Protein AF-D8LPD1-F1 (afdb_monomer_lite)

Sequence (133 aa):
MEDLRQQRGARKKNLEQELSNLGLVLRYDSRLCSCYINGITSPEWTASKVAKECALMHWLHNFTDYEKRCAVAATQLSRKMWFHSGQNFADYMKRRVYPAIKEDILKENEGGPEEWPWVKHTAAPDSLTTSST

Secondary structure (DSSP, 8-state):
-HHHHHHHHHHHHHHHHHHHHTT----TT-HHHHHHHTT-S-TT--HHHHHHHHHHHHHHHHHSSHHHHHHHHHHHHHHHSS--SSHHHHHHIIIIIHHHHHHHHHHHTTTS-SS-TT---------------

pLDDT: mean 88.11, std 12.95, range [47.31, 97.38]

Radius of gyration: 20.18 Å; chains: 1; bounding box: 81×22×49 Å

Structure (mmCIF, N/CA/C/O backbone):
data_AF-D8LPD1-F1
#
_entry.id   AF-D8LPD1-F1
#
loop_
_atom_site.group_PDB
_atom_site.id
_atom_site.type_symbol
_atom_site.label_atom_id
_atom_site.label_alt_id
_atom_site.label_comp_id
_atom_site.label_asym_id
_atom_site.label_entity_id
_atom_site.label_seq_id
_atom_site.pdbx_PDB_ins_code
_atom_site.Cartn_x
_atom_site.Cartn_y
_atom_site.Cartn_z
_atom_site.occupancy
_atom_site.B_iso_or_equiv
_atom_site.auth_seq_id
_atom_site.auth_comp_id
_atom_site.auth_asym_id
_atom_site.auth_atom_id
_atom_site.pdbx_PDB_model_num
ATOM 1 N N . MET A 1 1 ? 5.052 5.519 32.154 1.00 56.56 1 MET A N 1
ATOM 2 C CA . MET A 1 1 ? 5.258 4.502 31.093 1.00 56.56 1 MET A CA 1
ATOM 3 C C . MET A 1 1 ? 3.944 3.898 30.576 1.00 56.56 1 MET A C 1
ATOM 5 O O . MET A 1 1 ? 3.945 3.427 29.446 1.00 56.56 1 MET A O 1
ATOM 9 N N . GLU A 1 2 ? 2.833 3.961 31.329 1.00 60.12 2 GLU A N 1
ATOM 10 C CA . GLU A 1 2 ? 1.470 3.576 30.892 1.00 60.12 2 GLU A CA 1
ATOM 11 C C . GLU A 1 2 ? 1.012 4.188 29.552 1.00 60.12 2 GLU A C 1
ATOM 13 O O . GLU A 1 2 ? 0.379 3.516 28.738 1.00 60.12 2 GLU A O 1
ATOM 18 N N . ASP A 1 3 ? 1.375 5.446 29.303 1.00 79.62 3 ASP A N 1
ATOM 19 C CA . ASP A 1 3 ? 0.838 6.271 28.214 1.00 79.62 3 ASP A CA 1
ATOM 20 C C . ASP A 1 3 ? 1.149 5.712 26.808 1.00 79.62 3 ASP A C 1
ATOM 22 O O . ASP A 1 3 ? 0.268 5.566 25.966 1.00 79.62 3 ASP A O 1
ATOM 26 N N . LEU A 1 4 ? 2.378 5.242 26.562 1.00 82.56 4 LEU A N 1
ATOM 27 C CA . LEU A 1 4 ? 2.765 4.717 25.241 1.00 82.56 4 LEU A CA 1
ATOM 28 C C . LEU A 1 4 ? 2.022 3.427 24.868 1.00 82.56 4 LEU A C 1
ATOM 30 O O . LEU A 1 4 ? 1.685 3.212 23.699 1.00 82.56 4 LEU A O 1
ATOM 34 N N . ARG A 1 5 ? 1.752 2.557 25.852 1.00 85.62 5 ARG A N 1
ATOM 35 C CA . ARG A 1 5 ? 0.973 1.329 25.627 1.00 85.62 5 ARG A CA 1
ATOM 36 C C . ARG A 1 5 ? -0.486 1.662 25.332 1.00 85.62 5 ARG A C 1
ATOM 38 O O . ARG A 1 5 ? -1.053 1.073 24.411 1.00 85.62 5 ARG A O 1
ATOM 45 N N . GLN A 1 6 ? -1.060 2.623 26.056 1.00 88.56 6 GLN A N 1
ATOM 46 C CA . GLN A 1 6 ? -2.426 3.098 25.833 1.00 88.56 6 GLN A CA 1
ATOM 47 C C . GLN A 1 6 ? -2.572 3.761 24.457 1.00 88.56 6 GLN A C 1
ATOM 49 O O . GLN A 1 6 ? -3.459 3.384 23.692 1.00 88.56 6 GLN A O 1
ATOM 54 N N . GLN A 1 7 ? -1.647 4.646 24.075 1.00 90.44 7 GLN A N 1
ATOM 55 C CA . GLN A 1 7 ? -1.627 5.283 22.753 1.00 90.44 7 GLN A CA 1
ATOM 56 C C . GLN A 1 7 ? -1.492 4.266 21.614 1.00 90.44 7 GLN A C 1
ATOM 58 O O . GLN A 1 7 ? -2.190 4.360 20.603 1.00 90.44 7 GLN A O 1
ATOM 63 N N . ARG A 1 8 ? -0.623 3.259 21.771 1.00 93.12 8 ARG A N 1
ATOM 64 C CA . ARG A 1 8 ? -0.481 2.164 20.799 1.00 93.12 8 ARG A CA 1
ATOM 65 C C . ARG A 1 8 ? -1.774 1.357 20.665 1.00 93.12 8 ARG A C 1
ATOM 67 O O . ARG A 1 8 ? -2.174 1.036 19.547 1.00 93.12 8 ARG A O 1
ATOM 74 N N . GLY A 1 9 ? -2.426 1.047 21.787 1.00 93.44 9 GLY A N 1
ATOM 75 C CA . GLY A 1 9 ? -3.723 0.370 21.811 1.00 93.44 9 GLY A CA 1
ATOM 76 C C . GLY A 1 9 ? -4.814 1.173 21.100 1.00 93.44 9 GLY A C 1
ATOM 77 O O . GLY A 1 9 ? -5.528 0.622 20.264 1.00 93.44 9 GLY A O 1
ATOM 78 N N . ALA A 1 10 ? -4.884 2.481 21.357 1.00 94.00 10 ALA A N 1
ATOM 79 C CA . ALA A 1 10 ? -5.830 3.384 20.707 1.00 94.00 10 ALA A CA 1
ATOM 80 C C . ALA A 1 10 ? -5.607 3.460 19.188 1.00 94.00 10 ALA A C 1
ATOM 82 O O . ALA A 1 10 ? -6.551 3.278 18.421 1.00 94.00 10 ALA A O 1
ATOM 83 N N . ARG A 1 11 ? -4.356 3.636 18.733 1.00 94.44 11 ARG A N 1
ATOM 84 C CA . ARG A 1 11 ? -4.020 3.634 17.296 1.00 94.44 11 ARG A CA 1
ATOM 85 C C . ARG A 1 11 ? -4.409 2.323 16.620 1.00 94.44 11 ARG A C 1
ATOM 87 O O . ARG A 1 11 ? -5.005 2.351 15.548 1.00 94.44 11 ARG A O 1
ATOM 94 N N . LYS A 1 12 ? -4.108 1.185 17.253 1.00 95.69 12 LYS A N 1
ATOM 95 C CA . LYS A 1 12 ? -4.492 -0.133 16.736 1.00 95.69 12 LYS A CA 1
ATOM 96 C C . LYS A 1 12 ? -6.011 -0.247 16.577 1.00 95.69 12 LYS A C 1
ATOM 98 O O . LYS A 1 12 ? -6.462 -0.557 15.482 1.00 95.69 12 LYS A O 1
ATOM 103 N N . LYS A 1 13 ? -6.777 0.050 17.631 1.00 96.38 13 LYS A N 1
ATOM 104 C CA . LYS A 1 13 ? -8.244 -0.049 17.612 1.00 96.38 13 LYS A CA 1
ATOM 105 C C . LYS A 1 13 ? -8.867 0.865 16.553 1.00 96.38 13 LYS A C 1
ATOM 107 O O . LYS A 1 13 ? -9.757 0.439 15.826 1.00 96.38 13 LYS A O 1
ATOM 112 N N . ASN A 1 14 ? -8.368 2.095 16.430 1.00 96.19 14 ASN A N 1
ATOM 113 C CA . ASN A 1 14 ? -8.844 3.042 15.421 1.00 96.19 14 ASN A CA 1
ATOM 114 C C . ASN A 1 14 ? -8.560 2.541 13.999 1.00 96.19 14 ASN A C 1
ATOM 116 O O . ASN A 1 14 ? -9.425 2.633 13.135 1.00 96.19 14 ASN A O 1
ATOM 120 N N . LEU A 1 15 ? -7.372 1.979 13.754 1.00 96.31 15 LEU A N 1
ATOM 121 C CA . LEU A 1 15 ? -7.043 1.401 12.452 1.00 96.31 15 LEU A CA 1
ATOM 122 C C . LEU A 1 15 ? -7.895 0.163 12.138 1.00 96.31 15 LEU A C 1
ATOM 124 O O . LEU A 1 15 ? -8.360 0.024 11.013 1.00 96.31 15 LEU A O 1
ATOM 128 N N . GLU A 1 16 ? -8.118 -0.719 13.114 1.00 96.88 16 GLU A N 1
ATOM 129 C CA . GLU A 1 16 ? -8.992 -1.889 12.950 1.00 96.88 16 GLU A CA 1
ATOM 130 C C . GLU A 1 16 ? -10.427 -1.479 12.600 1.00 96.88 16 GLU A C 1
ATOM 132 O O . GLU A 1 16 ? -11.027 -2.084 11.715 1.00 96.88 16 GLU A O 1
ATOM 137 N N . GLN A 1 17 ? -10.950 -0.420 13.224 1.00 96.38 17 GLN A N 1
ATOM 138 C CA . GLN A 1 17 ? -12.274 0.109 12.903 1.00 96.38 17 GLN A CA 1
ATOM 139 C C . GLN A 1 17 ? -12.353 0.641 11.465 1.00 96.38 17 GLN A C 1
ATOM 141 O O . GLN A 1 17 ? -13.271 0.284 10.732 1.00 96.38 17 GLN A O 1
ATOM 146 N N . GLU A 1 18 ? -11.391 1.466 11.042 1.00 96.50 18 GLU A N 1
ATOM 147 C CA . GLU A 1 18 ? -11.362 2.025 9.682 1.00 96.50 18 GLU A CA 1
ATOM 148 C C . GLU A 1 18 ? -11.195 0.935 8.612 1.00 96.50 18 GLU A C 1
ATOM 150 O O . GLU A 1 18 ? -11.837 0.990 7.567 1.00 96.50 18 GLU A O 1
ATOM 155 N N . LEU A 1 19 ? -10.369 -0.084 8.875 1.00 95.75 19 LEU A N 1
ATOM 156 C CA . LEU A 1 19 ? -10.224 -1.234 7.979 1.00 95.75 19 LEU A CA 1
ATOM 157 C C . LEU A 1 19 ? -11.514 -2.055 7.903 1.00 95.75 19 LEU A C 1
ATOM 159 O O . LEU A 1 19 ? -11.922 -2.428 6.805 1.00 95.75 19 LEU A O 1
ATOM 163 N N . SER A 1 20 ? -12.180 -2.281 9.038 1.00 94.69 20 SER A N 1
ATOM 164 C CA . SER A 1 20 ? -13.458 -2.999 9.099 1.00 94.69 20 SER A CA 1
ATOM 165 C C . SER A 1 20 ? -14.541 -2.303 8.270 1.00 94.69 20 SER A C 1
ATOM 167 O O . SER A 1 20 ? -15.248 -2.959 7.507 1.00 94.69 20 SER A O 1
ATOM 169 N N . ASN A 1 21 ? -14.606 -0.967 8.324 1.00 92.75 21 ASN A N 1
ATOM 170 C CA . ASN A 1 21 ? -15.520 -0.171 7.495 1.00 92.75 21 ASN A CA 1
ATOM 171 C C . ASN A 1 21 ? -15.274 -0.367 5.984 1.00 92.75 21 ASN A C 1
ATOM 173 O O . ASN A 1 21 ? -16.185 -0.185 5.184 1.00 92.75 21 ASN A O 1
ATOM 177 N N . LEU A 1 22 ? -14.053 -0.746 5.595 1.00 93.81 22 LEU A N 1
ATOM 178 C CA . LEU A 1 22 ? -13.656 -1.051 4.218 1.00 93.81 22 LEU A CA 1
ATOM 179 C C . LEU A 1 22 ? -13.660 -2.558 3.916 1.00 93.81 22 LEU A C 1
ATOM 181 O O . LEU A 1 22 ? -13.123 -2.973 2.891 1.00 93.81 22 LEU A O 1
ATOM 185 N N . GLY A 1 23 ? -14.216 -3.398 4.796 1.00 93.19 23 GLY A N 1
ATOM 186 C CA . GLY A 1 23 ? -14.241 -4.853 4.621 1.00 93.19 23 GLY A CA 1
ATOM 187 C C . GLY A 1 23 ? -12.858 -5.514 4.666 1.00 93.19 23 GLY A C 1
ATOM 188 O O . GLY A 1 23 ? -12.676 -6.597 4.113 1.00 93.19 23 GLY A O 1
ATOM 189 N N . LEU A 1 24 ? -11.871 -4.868 5.293 1.00 94.06 24 LEU A N 1
ATOM 190 C CA . LEU A 1 24 ? -10.493 -5.344 5.402 1.00 94.06 24 LEU A CA 1
ATOM 191 C C . LEU A 1 24 ? -10.123 -5.676 6.846 1.00 94.06 24 LEU A C 1
ATOM 193 O O . LEU A 1 24 ? -10.696 -5.170 7.808 1.00 94.06 24 LEU A O 1
ATOM 197 N N . VAL A 1 25 ? -9.098 -6.513 6.993 1.00 94.25 25 VAL A N 1
ATOM 198 C CA . VAL A 1 25 ? -8.545 -6.911 8.292 1.00 94.25 25 VAL A CA 1
ATOM 199 C C . VAL A 1 25 ? -7.131 -6.362 8.443 1.00 94.25 25 VAL A C 1
ATOM 201 O O . VAL A 1 25 ? -6.385 -6.219 7.470 1.00 94.25 25 VAL A O 1
ATOM 204 N N . LEU A 1 26 ? -6.744 -6.064 9.684 1.00 92.81 26 LEU A N 1
ATOM 205 C CA . LEU A 1 26 ? -5.395 -5.627 10.010 1.00 92.81 26 LEU A CA 1
ATOM 206 C C . LEU A 1 26 ? -4.352 -6.682 9.614 1.00 92.81 26 LEU A C 1
ATOM 208 O O . LEU A 1 26 ? -4.313 -7.791 10.144 1.00 92.81 26 LEU A O 1
ATOM 212 N N . ARG A 1 27 ? -3.450 -6.279 8.720 1.00 87.75 27 ARG A N 1
ATOM 213 C CA . ARG A 1 27 ? -2.299 -7.060 8.270 1.00 87.75 27 ARG A CA 1
ATOM 214 C C . ARG A 1 27 ? -1.042 -6.680 9.045 1.00 87.75 27 ARG A C 1
ATOM 216 O O . ARG A 1 27 ? -0.537 -5.567 8.902 1.00 87.75 27 ARG A O 1
ATOM 223 N N . TYR A 1 28 ? -0.523 -7.600 9.856 1.00 81.12 28 TYR A N 1
ATOM 224 C CA . TYR A 1 28 ? 0.688 -7.370 10.659 1.00 81.12 28 TYR A CA 1
ATOM 225 C C . TYR A 1 28 ? 1.982 -7.393 9.834 1.00 81.12 28 TYR A C 1
ATOM 227 O O . TYR A 1 28 ? 2.991 -6.837 10.261 1.00 81.12 28 TYR A O 1
ATOM 235 N N . ASP A 1 29 ? 1.942 -7.991 8.645 1.00 86.62 29 ASP A N 1
ATOM 236 C CA . ASP A 1 29 ? 3.024 -7.979 7.661 1.00 86.62 29 ASP A CA 1
ATOM 237 C C . ASP A 1 29 ? 3.101 -6.656 6.875 1.00 86.62 29 ASP A C 1
ATOM 239 O O . ASP A 1 29 ? 4.113 -6.363 6.235 1.00 86.62 29 ASP A O 1
ATOM 243 N N . SER A 1 30 ? 2.072 -5.804 6.965 1.00 90.38 30 SER A N 1
ATOM 244 C CA . SER A 1 30 ? 2.107 -4.454 6.403 1.00 90.38 30 SER A CA 1
ATOM 245 C C . SER A 1 30 ? 2.993 -3.537 7.246 1.00 90.38 30 SER A C 1
ATOM 247 O O . SER A 1 30 ? 2.663 -3.162 8.378 1.00 90.38 30 SER A O 1
ATOM 249 N N . ARG A 1 31 ? 4.111 -3.097 6.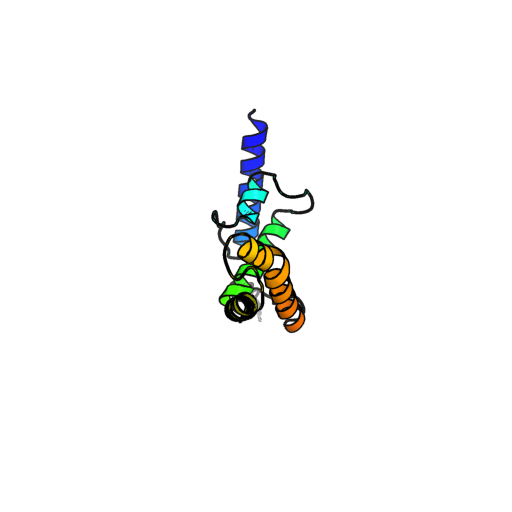654 1.00 91.44 31 ARG A N 1
ATOM 250 C CA . ARG A 1 31 ? 5.005 -2.102 7.266 1.00 91.44 31 ARG A CA 1
ATOM 251 C C . ARG A 1 31 ? 4.265 -0.809 7.607 1.00 91.44 31 ARG A C 1
ATOM 253 O O . ARG A 1 31 ? 4.537 -0.238 8.657 1.00 91.44 31 ARG A O 1
ATOM 260 N N . LEU A 1 32 ? 3.328 -0.365 6.765 1.00 92.56 32 LEU A N 1
ATOM 261 C CA . LEU A 1 32 ? 2.559 0.858 7.007 1.00 92.56 32 LEU A CA 1
ATOM 262 C C . LEU A 1 32 ? 1.695 0.728 8.269 1.00 92.56 32 LEU A C 1
ATOM 264 O O . LEU A 1 32 ? 1.765 1.589 9.144 1.00 92.56 32 LEU A O 1
ATOM 268 N N . CYS A 1 33 ? 0.962 -0.380 8.408 1.00 93.69 33 CYS A N 1
ATOM 269 C CA . CYS A 1 33 ? 0.152 -0.656 9.596 1.00 93.69 33 CYS A CA 1
ATOM 270 C C . CYS A 1 33 ? 1.016 -0.727 10.862 1.00 93.69 33 CYS A C 1
ATOM 272 O O . CYS A 1 33 ? 0.693 -0.109 11.876 1.00 93.69 33 CYS A O 1
ATOM 274 N N . SER A 1 34 ? 2.145 -1.440 10.794 1.00 93.88 34 SER A N 1
ATOM 275 C CA . SER A 1 34 ? 3.076 -1.565 11.920 1.00 93.88 34 SER A CA 1
ATOM 276 C C . SER A 1 34 ? 3.677 -0.213 12.327 1.00 93.88 34 SER A C 1
ATOM 278 O O . SER A 1 34 ? 3.656 0.146 13.507 1.00 93.88 34 SER A O 1
ATOM 280 N N . CYS A 1 35 ? 4.159 0.582 11.367 1.00 93.56 35 CYS A N 1
ATOM 281 C CA . CYS A 1 35 ? 4.700 1.915 11.634 1.00 93.56 35 CYS A CA 1
ATOM 282 C C . CYS A 1 35 ? 3.639 2.854 12.223 1.00 93.56 35 CYS A C 1
ATOM 284 O O . CYS A 1 35 ? 3.948 3.574 13.171 1.00 93.56 35 CYS A O 1
ATOM 286 N N . TYR A 1 36 ? 2.400 2.815 11.721 1.00 94.88 36 TYR A N 1
ATOM 287 C CA . TYR A 1 36 ? 1.306 3.627 12.253 1.00 94.88 36 TYR A CA 1
ATOM 288 C C . TYR A 1 36 ? 0.992 3.268 13.709 1.00 94.88 36 TYR A C 1
ATOM 290 O O . TYR A 1 36 ? 1.013 4.132 14.584 1.00 94.88 36 TYR A O 1
ATOM 298 N N . ILE A 1 37 ? 0.787 1.981 14.009 1.00 94.44 37 ILE A N 1
ATOM 299 C CA . ILE A 1 37 ? 0.470 1.506 15.367 1.00 94.44 37 ILE A CA 1
ATOM 300 C C . ILE A 1 37 ? 1.560 1.924 16.362 1.00 94.44 37 ILE A C 1
ATOM 302 O O . ILE A 1 37 ? 1.266 2.407 17.462 1.00 94.44 37 ILE A O 1
ATOM 306 N N . ASN A 1 38 ? 2.823 1.801 15.958 1.00 92.62 38 ASN A N 1
ATOM 307 C CA . ASN A 1 38 ? 3.965 2.156 16.794 1.00 92.62 38 ASN A CA 1
ATOM 308 C C . ASN A 1 38 ? 4.242 3.671 16.856 1.00 92.62 38 ASN A C 1
ATOM 310 O O . ASN A 1 38 ? 5.116 4.077 17.613 1.00 92.62 38 ASN A O 1
ATOM 314 N N . GLY A 1 39 ? 3.491 4.508 16.129 1.00 90.75 39 GLY A N 1
ATOM 315 C CA . GLY A 1 39 ? 3.659 5.966 16.139 1.00 90.75 39 GLY A CA 1
ATOM 316 C C . GLY A 1 39 ? 4.922 6.451 15.420 1.00 90.75 39 GLY A C 1
ATOM 317 O O . GLY A 1 39 ? 5.467 7.485 15.780 1.00 90.75 39 GLY A O 1
ATOM 318 N N . ILE A 1 40 ? 5.408 5.684 14.439 1.00 93.19 40 ILE A N 1
ATOM 319 C CA . ILE A 1 40 ? 6.629 5.968 13.662 1.00 93.19 40 ILE A CA 1
ATOM 320 C C . ILE A 1 40 ? 6.300 6.743 12.369 1.00 93.19 40 ILE A C 1
ATOM 322 O O . ILE A 1 40 ? 7.184 7.286 11.713 1.00 93.19 40 ILE A O 1
ATOM 326 N N . THR A 1 41 ? 5.028 6.788 11.970 1.00 91.88 41 THR A N 1
ATOM 327 C CA . THR A 1 41 ? 4.567 7.553 10.803 1.00 91.88 41 THR A CA 1
ATOM 328 C C . THR A 1 41 ? 4.498 9.053 11.090 1.00 91.88 41 THR A C 1
ATOM 330 O O . THR A 1 41 ? 4.301 9.458 12.234 1.00 91.88 41 THR A O 1
ATOM 333 N N . SER A 1 42 ? 4.582 9.874 10.038 1.00 91.25 42 SER A N 1
ATOM 334 C CA . SER A 1 42 ? 4.320 11.318 10.131 1.00 91.25 42 SER A CA 1
ATOM 335 C C . SER A 1 42 ? 2.906 11.597 10.683 1.00 91.25 42 SER A C 1
ATOM 337 O O . SER A 1 42 ? 1.997 10.802 10.409 1.00 91.25 42 SER A O 1
ATOM 339 N N . PRO A 1 43 ? 2.673 12.714 11.405 1.00 87.81 43 PRO A N 1
ATOM 340 C CA . PRO A 1 43 ? 1.356 13.081 11.931 1.00 87.81 43 PRO A CA 1
ATOM 341 C C . PRO A 1 43 ? 0.246 13.176 10.878 1.00 87.81 43 PRO A C 1
ATOM 343 O O . PRO A 1 43 ? -0.926 13.020 11.211 1.00 87.81 43 PRO A O 1
ATOM 346 N N . GLU A 1 44 ? 0.584 13.402 9.603 1.00 92.19 44 GLU A N 1
ATOM 347 C CA . GLU A 1 44 ? -0.416 13.450 8.533 1.00 92.19 44 GLU A CA 1
ATOM 348 C C . GLU A 1 44 ? -1.087 12.098 8.247 1.00 92.19 44 GLU A C 1
ATOM 350 O O . GLU A 1 44 ? -2.148 12.086 7.615 1.00 92.19 44 GLU A O 1
ATOM 355 N N . TRP A 1 45 ? -0.484 10.982 8.677 1.00 93.38 45 TRP A N 1
ATOM 356 C CA . TRP A 1 45 ? -0.998 9.627 8.493 1.00 93.38 45 TRP A CA 1
ATOM 357 C C . TRP A 1 45 ? -2.002 9.294 9.588 1.00 93.38 45 TRP A C 1
ATOM 359 O O . TRP A 1 45 ? -1.656 8.789 10.652 1.00 93.38 45 TRP A O 1
ATOM 369 N N . THR A 1 46 ? -3.272 9.568 9.309 1.00 95.44 46 THR A N 1
ATOM 370 C CA . THR A 1 46 ? -4.394 9.163 10.161 1.00 95.44 46 THR A CA 1
ATOM 371 C C . THR A 1 46 ? -4.778 7.702 9.912 1.00 95.44 46 THR A C 1
ATOM 373 O O . THR A 1 46 ? -4.459 7.145 8.860 1.00 95.44 46 THR A O 1
ATOM 376 N N . ALA A 1 47 ? -5.518 7.089 10.845 1.00 95.50 47 ALA A N 1
ATOM 377 C CA . ALA A 1 47 ? -6.049 5.731 10.679 1.00 95.50 47 ALA A CA 1
ATOM 378 C C . ALA A 1 47 ? -6.813 5.578 9.352 1.00 95.50 47 ALA A C 1
ATOM 380 O O . ALA A 1 47 ? -6.572 4.630 8.612 1.00 95.50 47 ALA A O 1
ATOM 381 N N . SER A 1 48 ? -7.648 6.567 9.010 1.00 96.00 48 SER A N 1
ATOM 382 C CA . SER A 1 48 ? -8.424 6.572 7.768 1.00 96.00 48 SER A CA 1
ATOM 383 C C . SER A 1 48 ? -7.539 6.605 6.518 1.00 96.00 48 SER A C 1
ATOM 385 O O . SER A 1 48 ? -7.760 5.842 5.581 1.00 96.00 48 SER A O 1
ATOM 387 N N . LYS A 1 49 ? -6.471 7.420 6.497 1.00 95.75 49 LYS A N 1
ATOM 388 C CA . LYS A 1 49 ? -5.524 7.432 5.365 1.00 95.75 49 LYS A CA 1
ATOM 389 C C . LYS A 1 49 ? -4.763 6.116 5.233 1.00 95.75 49 LYS A C 1
ATOM 391 O O . LYS A 1 49 ? -4.585 5.633 4.121 1.00 95.75 49 LYS A O 1
ATOM 396 N N . VAL A 1 50 ? -4.343 5.523 6.353 1.00 96.00 50 VAL A N 1
ATOM 397 C CA . VAL A 1 50 ? -3.684 4.208 6.351 1.00 96.00 50 VAL A CA 1
ATOM 398 C C . VAL A 1 50 ? -4.632 3.129 5.828 1.00 96.00 50 VAL A C 1
ATOM 400 O O . VAL A 1 50 ? -4.224 2.315 5.002 1.00 96.00 50 VAL A O 1
ATOM 403 N N . ALA A 1 51 ? -5.894 3.139 6.259 1.00 96.31 51 ALA A N 1
ATOM 404 C CA . ALA A 1 51 ? -6.904 2.192 5.805 1.00 96.31 51 ALA A CA 1
ATOM 405 C C . ALA A 1 51 ? -7.212 2.352 4.307 1.00 96.31 51 ALA A C 1
ATOM 407 O O . ALA A 1 51 ? -7.227 1.356 3.587 1.00 96.31 51 ALA A O 1
ATOM 408 N N . LYS A 1 52 ? -7.353 3.591 3.813 1.00 95.19 52 LYS A N 1
ATOM 409 C CA . LYS A 1 52 ? -7.522 3.885 2.379 1.00 95.19 52 LYS A CA 1
ATOM 410 C C . LYS A 1 52 ? -6.338 3.412 1.541 1.00 95.19 52 LYS A C 1
ATOM 412 O O . LYS A 1 52 ? -6.542 2.803 0.501 1.00 95.19 52 LYS A O 1
ATOM 417 N N . GLU A 1 53 ? -5.109 3.634 2.003 1.00 95.31 53 GLU A N 1
ATOM 418 C CA . GLU A 1 53 ? -3.911 3.132 1.320 1.00 95.31 53 GLU A CA 1
ATOM 419 C C . GLU A 1 53 ? -3.879 1.593 1.305 1.00 95.31 53 GLU A C 1
ATOM 421 O O . GLU A 1 53 ? -3.524 0.987 0.297 1.00 95.31 53 GLU A O 1
ATOM 426 N N . CYS A 1 54 ? -4.315 0.938 2.387 1.00 95.25 54 CYS A N 1
ATOM 427 C CA . CYS A 1 54 ? -4.443 -0.521 2.433 1.00 95.25 54 CYS A CA 1
ATOM 428 C C . CYS A 1 54 ? -5.517 -1.045 1.468 1.00 95.25 54 CYS A C 1
ATOM 430 O O . CYS A 1 54 ? -5.278 -2.048 0.796 1.00 95.25 54 CYS A O 1
ATOM 432 N N . ALA A 1 55 ? -6.665 -0.370 1.373 1.00 95.25 55 ALA A N 1
ATOM 433 C CA . ALA A 1 55 ? -7.714 -0.694 0.409 1.00 95.25 55 ALA A CA 1
ATOM 434 C C . ALA A 1 55 ? -7.243 -0.503 -1.026 1.00 95.25 55 ALA A C 1
ATOM 436 O O . ALA A 1 55 ? -7.401 -1.400 -1.849 1.00 95.25 55 ALA A O 1
ATOM 437 N N . LEU A 1 56 ? -6.554 0.599 -1.301 1.00 95.69 56 LEU A N 1
ATOM 438 C CA . LEU A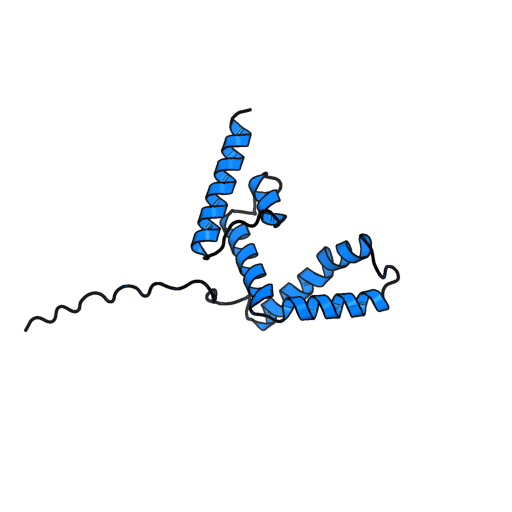 1 56 ? -5.983 0.849 -2.610 1.00 95.69 56 LEU A CA 1
ATOM 439 C C . LEU A 1 56 ? -4.978 -0.237 -3.010 1.00 95.69 56 LEU A C 1
ATOM 441 O O . LEU A 1 56 ? -5.054 -0.768 -4.114 1.00 95.69 56 LEU A O 1
ATOM 445 N N . MET A 1 57 ? -4.070 -0.623 -2.110 1.00 95.00 57 MET A N 1
ATOM 446 C CA . MET A 1 57 ? -3.139 -1.720 -2.384 1.00 95.00 57 MET A CA 1
ATOM 447 C C . MET A 1 57 ? -3.863 -3.060 -2.561 1.00 95.00 57 MET A C 1
ATOM 449 O O . MET A 1 57 ? -3.491 -3.837 -3.435 1.00 95.00 57 MET A O 1
ATOM 453 N N . HIS A 1 58 ? -4.911 -3.340 -1.783 1.00 95.38 58 HIS A N 1
ATOM 454 C CA . HIS A 1 58 ? -5.729 -4.536 -1.986 1.00 95.38 58 HIS A CA 1
ATOM 455 C C . HIS A 1 58 ? -6.385 -4.542 -3.373 1.00 95.38 58 HIS A C 1
ATOM 457 O O . HIS A 1 58 ? -6.342 -5.564 -4.059 1.00 95.38 58 HIS A O 1
ATOM 463 N N . TRP A 1 59 ? -6.930 -3.406 -3.809 1.00 96.44 59 TRP A N 1
ATOM 464 C CA . TRP A 1 59 ? -7.502 -3.256 -5.142 1.00 96.44 59 TRP A CA 1
ATOM 465 C C . TRP A 1 59 ? -6.455 -3.477 -6.237 1.00 96.44 59 TRP A C 1
ATOM 467 O O . TRP A 1 59 ? -6.653 -4.327 -7.100 1.00 96.44 59 TRP A O 1
ATOM 477 N N . LEU A 1 60 ? -5.305 -2.802 -6.149 1.00 96.44 60 LEU A N 1
ATOM 478 C CA . LEU A 1 60 ? -4.213 -2.946 -7.115 1.00 96.44 60 LEU A CA 1
ATOM 479 C C . LEU A 1 60 ? -3.796 -4.412 -7.279 1.00 96.44 60 LEU A C 1
ATOM 481 O O . LEU A 1 60 ? -3.690 -4.899 -8.399 1.00 96.44 60 LEU A O 1
ATOM 485 N N . HIS A 1 61 ? -3.601 -5.134 -6.177 1.00 94.75 61 HIS A N 1
ATOM 486 C CA . HIS A 1 61 ? -3.140 -6.521 -6.231 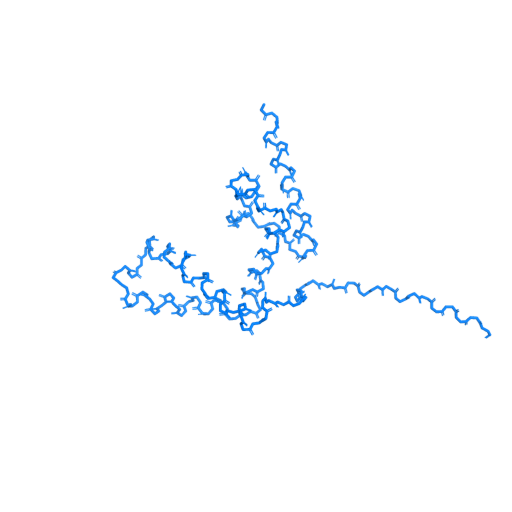1.00 94.75 61 HIS A CA 1
ATOM 487 C C . HIS A 1 61 ? -4.191 -7.515 -6.745 1.00 94.75 61 HIS A C 1
ATOM 489 O O . HIS A 1 61 ? -3.815 -8.483 -7.397 1.00 94.75 61 HIS A O 1
ATOM 495 N N . ASN A 1 62 ? -5.480 -7.309 -6.454 1.00 95.31 62 ASN A N 1
ATOM 496 C CA . ASN A 1 62 ? -6.513 -8.319 -6.735 1.00 95.31 62 ASN A CA 1
ATOM 497 C C . ASN A 1 62 ? -7.390 -7.999 -7.954 1.00 95.31 62 ASN A C 1
ATOM 499 O O . ASN A 1 62 ? -7.995 -8.906 -8.516 1.00 95.31 62 ASN A O 1
ATOM 503 N N . PHE A 1 63 ? -7.477 -6.730 -8.356 1.00 95.19 63 PHE A N 1
ATOM 504 C CA . PHE A 1 63 ? -8.428 -6.257 -9.369 1.00 95.19 63 PHE A CA 1
ATOM 505 C C . PHE A 1 63 ? -7.754 -5.527 -10.536 1.00 95.19 63 PHE A C 1
ATOM 507 O O . PHE A 1 63 ? -8.439 -5.071 -11.447 1.00 95.19 63 PHE A O 1
ATOM 514 N N . THR A 1 64 ? -6.422 -5.425 -10.538 1.00 95.88 64 THR A N 1
ATOM 515 C CA . THR A 1 64 ? -5.650 -4.824 -11.638 1.00 95.88 64 THR A CA 1
ATOM 516 C C . THR A 1 64 ? -4.477 -5.719 -12.033 1.00 95.88 64 THR A C 1
ATOM 518 O O . THR A 1 64 ? -4.196 -6.729 -11.389 1.00 95.88 64 THR A O 1
ATOM 521 N N . ASP A 1 65 ? -3.745 -5.343 -13.079 1.00 96.12 65 ASP A N 1
ATOM 522 C CA . ASP A 1 65 ? -2.535 -6.038 -13.517 1.00 96.12 65 ASP A CA 1
ATOM 523 C C . ASP A 1 65 ? -1.251 -5.552 -12.809 1.00 96.12 65 ASP A C 1
ATOM 525 O O . ASP A 1 65 ? -0.142 -5.841 -13.270 1.00 96.12 65 ASP A O 1
ATOM 529 N N . TYR A 1 66 ? -1.372 -4.854 -11.672 1.00 97.06 66 TYR A N 1
ATOM 530 C CA . TYR A 1 66 ? -0.257 -4.281 -10.906 1.00 97.06 66 TYR A CA 1
ATOM 531 C C . TYR A 1 66 ? 0.898 -5.260 -10.655 1.00 97.06 66 TYR A C 1
ATOM 533 O O . TYR A 1 66 ? 2.053 -4.935 -10.948 1.00 97.06 66 TYR A O 1
ATOM 541 N N . GLU A 1 67 ? 0.618 -6.476 -10.166 1.00 95.81 67 GLU A N 1
ATOM 542 C CA . GLU A 1 67 ? 1.668 -7.475 -9.911 1.00 95.81 67 GLU A CA 1
ATOM 543 C C . GLU A 1 67 ? 2.408 -7.875 -11.188 1.00 95.81 67 GLU A C 1
ATOM 545 O O . GLU A 1 67 ? 3.639 -7.980 -11.199 1.00 95.81 67 GLU A O 1
ATOM 550 N N . LYS A 1 68 ? 1.670 -8.033 -12.291 1.00 96.69 68 LYS A N 1
ATOM 551 C CA . LYS A 1 68 ? 2.240 -8.369 -13.595 1.00 96.69 68 LYS A CA 1
ATOM 552 C C . LYS A 1 68 ? 3.145 -7.244 -14.092 1.00 96.69 68 LYS A C 1
ATOM 554 O O . LYS A 1 68 ? 4.268 -7.522 -14.516 1.00 96.69 68 LYS A O 1
ATOM 559 N N . ARG A 1 69 ? 2.713 -5.982 -13.988 1.00 97.19 69 ARG A N 1
ATOM 560 C CA . ARG A 1 69 ? 3.539 -4.818 -14.357 1.00 97.19 69 ARG A CA 1
ATOM 561 C C . ARG A 1 69 ? 4.803 -4.735 -13.501 1.00 97.19 69 ARG A C 1
ATOM 563 O O . ARG A 1 69 ? 5.892 -4.540 -14.042 1.00 97.19 69 ARG A O 1
ATOM 570 N N . CYS A 1 70 ? 4.689 -4.969 -12.193 1.00 96.06 70 CYS A N 1
ATOM 571 C CA . CYS A 1 70 ? 5.833 -5.000 -11.281 1.00 96.06 70 CYS A CA 1
ATOM 572 C C . CYS A 1 70 ? 6.840 -6.097 -11.654 1.00 96.06 70 CYS A C 1
ATOM 574 O O . CYS A 1 70 ? 8.043 -5.833 -11.706 1.00 96.06 70 CYS A O 1
ATOM 576 N N . ALA A 1 71 ? 6.368 -7.308 -11.965 1.00 95.12 71 ALA A N 1
ATOM 577 C CA . ALA A 1 71 ? 7.217 -8.429 -12.364 1.00 95.12 71 ALA A CA 1
ATOM 578 C C . ALA A 1 71 ? 7.922 -8.184 -13.711 1.00 95.12 71 ALA A C 1
ATOM 580 O O . ALA A 1 71 ? 9.120 -8.461 -13.853 1.00 95.12 71 ALA A O 1
ATOM 581 N N . VAL A 1 72 ? 7.209 -7.617 -14.691 1.00 96.38 72 VAL A N 1
ATOM 582 C CA . VAL A 1 72 ? 7.781 -7.239 -15.992 1.00 96.38 72 VAL A CA 1
ATOM 583 C C . VAL A 1 72 ? 8.853 -6.167 -15.809 1.00 96.38 72 VAL A C 1
ATOM 585 O O . VAL A 1 72 ? 9.964 -6.332 -16.314 1.00 96.38 72 VAL A O 1
ATOM 588 N N . ALA A 1 73 ? 8.569 -5.112 -15.041 1.00 94.31 73 ALA A N 1
ATOM 589 C CA . ALA A 1 73 ? 9.527 -4.045 -14.773 1.00 94.31 73 ALA A CA 1
ATOM 590 C C . ALA A 1 73 ? 10.777 -4.566 -14.049 1.00 94.31 73 ALA A C 1
ATOM 592 O O . ALA A 1 73 ? 11.895 -4.256 -14.459 1.00 94.31 73 ALA A O 1
ATOM 593 N N . ALA A 1 74 ? 10.605 -5.419 -13.032 1.00 92.75 74 ALA A N 1
ATOM 594 C CA . ALA A 1 74 ? 11.718 -6.051 -12.326 1.00 92.75 74 ALA A CA 1
ATOM 595 C C . ALA A 1 74 ? 12.601 -6.872 -13.280 1.00 92.75 74 ALA A C 1
ATOM 597 O O . ALA A 1 74 ? 13.824 -6.759 -13.246 1.00 92.75 74 ALA A O 1
ATOM 598 N N . THR A 1 75 ? 11.988 -7.651 -14.176 1.00 93.00 75 THR A N 1
ATOM 599 C CA . THR A 1 75 ? 12.703 -8.476 -15.165 1.00 93.00 75 THR A CA 1
ATOM 600 C C . THR A 1 75 ? 13.437 -7.632 -16.205 1.00 93.00 75 THR A C 1
ATOM 602 O O . THR A 1 75 ? 14.546 -7.964 -16.620 1.00 93.00 75 THR A O 1
ATOM 605 N N . GLN A 1 76 ? 12.831 -6.536 -16.661 1.00 92.88 76 GLN A N 1
ATOM 606 C CA . GLN A 1 76 ? 13.459 -5.652 -17.639 1.00 92.88 76 GLN A CA 1
ATOM 607 C C . GLN A 1 76 ? 14.617 -4.859 -17.030 1.00 92.88 76 GLN A C 1
ATOM 609 O O . GLN A 1 76 ? 15.656 -4.709 -17.673 1.00 92.88 76 GLN A O 1
ATOM 614 N N . LEU A 1 77 ? 14.455 -4.357 -15.805 1.00 91.25 77 LEU A N 1
ATOM 615 C CA . LEU A 1 77 ? 15.474 -3.554 -15.133 1.00 91.25 77 LEU A CA 1
ATOM 616 C C . LEU A 1 77 ? 16.641 -4.401 -14.634 1.00 91.25 77 LEU A C 1
ATOM 618 O O . LEU A 1 77 ? 17.779 -3.957 -14.761 1.00 91.25 77 LEU A O 1
ATOM 622 N N . SER A 1 78 ? 16.404 -5.630 -14.167 1.00 90.00 78 SER A N 1
ATOM 623 C CA . SER A 1 78 ? 17.495 -6.534 -13.781 1.00 90.00 78 SER A CA 1
ATOM 624 C C . SER A 1 78 ? 18.438 -6.846 -14.947 1.00 90.00 78 SER A C 1
ATOM 626 O O . SER A 1 78 ? 19.628 -7.038 -14.736 1.00 90.00 78 SER A O 1
ATOM 628 N N . ARG A 1 79 ? 17.940 -6.834 -16.191 1.00 88.19 79 ARG A N 1
ATOM 629 C CA . ARG A 1 79 ? 18.757 -7.026 -17.403 1.00 88.19 79 ARG A CA 1
ATOM 630 C C . ARG A 1 79 ? 19.518 -5.775 -17.849 1.00 88.19 79 ARG A C 1
ATOM 632 O O . ARG A 1 79 ? 20.462 -5.897 -18.620 1.00 88.19 79 ARG A O 1
ATOM 639 N N . LYS A 1 80 ? 19.075 -4.583 -17.438 1.00 86.56 80 LYS A N 1
ATOM 640 C CA . LYS A 1 80 ? 19.601 -3.290 -17.916 1.00 86.56 80 LYS A CA 1
ATOM 641 C C . LYS A 1 80 ? 20.506 -2.594 -16.904 1.00 86.56 80 LYS A C 1
ATOM 643 O O . LYS A 1 80 ? 21.398 -1.851 -17.300 1.00 86.56 80 LYS A O 1
ATOM 648 N N . MET A 1 81 ? 20.241 -2.763 -15.612 1.00 84.31 81 MET A N 1
ATOM 649 C CA . MET A 1 81 ? 20.965 -2.067 -14.552 1.00 84.31 81 MET A CA 1
ATOM 650 C C . MET A 1 81 ? 22.215 -2.836 -14.139 1.00 84.31 81 MET A C 1
ATOM 652 O O . MET A 1 81 ? 22.226 -4.062 -14.100 1.00 84.31 81 MET A O 1
ATOM 656 N N . TRP A 1 82 ? 23.255 -2.095 -13.751 1.00 75.81 82 TRP A N 1
ATOM 657 C CA . TRP A 1 82 ? 24.499 -2.687 -13.253 1.00 75.81 82 TRP A CA 1
ATOM 658 C C . TRP A 1 82 ? 24.275 -3.464 -11.942 1.00 75.81 82 TRP A C 1
ATOM 660 O O . TRP A 1 82 ? 24.870 -4.513 -11.718 1.00 75.81 82 TRP A O 1
ATOM 670 N N . PHE A 1 83 ? 23.350 -3.009 -11.094 1.00 75.19 83 PHE A N 1
ATOM 671 C CA . PHE A 1 83 ? 22.874 -3.771 -9.940 1.00 75.19 83 PHE A CA 1
ATOM 672 C C . PHE A 1 83 ? 21.634 -4.582 -10.338 1.00 75.19 83 PHE A C 1
ATOM 674 O O . PHE A 1 83 ? 20.500 -4.134 -10.227 1.00 75.19 83 PHE A O 1
ATOM 681 N N . HIS A 1 84 ? 21.860 -5.791 -10.837 1.00 76.06 84 HIS A N 1
ATOM 682 C CA . HIS A 1 84 ? 20.818 -6.668 -11.383 1.00 76.06 84 HIS A CA 1
ATOM 683 C C . HIS A 1 84 ? 20.006 -7.431 -10.315 1.00 76.06 84 HIS A C 1
ATOM 685 O O . HIS A 1 84 ? 19.019 -8.091 -10.637 1.00 76.06 84 HIS A O 1
ATOM 691 N N . SER A 1 85 ? 20.420 -7.379 -9.043 1.00 80.12 85 SER A N 1
ATOM 692 C CA . SER A 1 85 ? 19.773 -8.085 -7.928 1.00 80.12 85 SER A CA 1
ATOM 693 C C . SER A 1 85 ? 20.233 -7.555 -6.561 1.00 80.12 85 SER A C 1
ATOM 695 O O . SER A 1 85 ? 21.141 -6.730 -6.468 1.00 80.12 85 SER A O 1
ATOM 697 N N . GLY A 1 86 ? 19.629 -8.061 -5.482 1.00 86.69 86 GLY A N 1
ATOM 698 C CA . GLY A 1 86 ? 20.023 -7.758 -4.102 1.00 86.69 86 GLY A CA 1
AT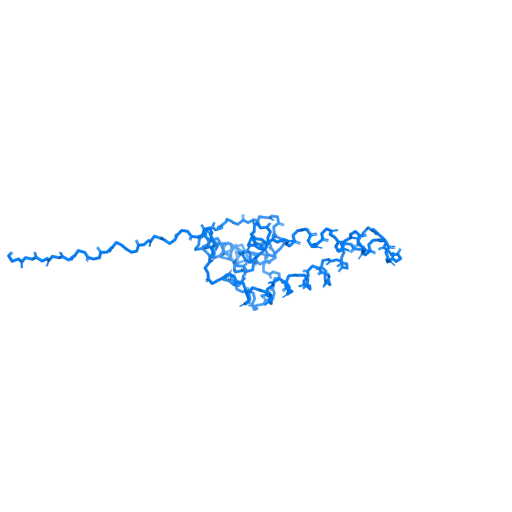OM 699 C C . GLY A 1 86 ? 19.314 -6.543 -3.499 1.00 86.69 86 GLY A C 1
ATOM 700 O O . GLY A 1 86 ? 18.373 -5.998 -4.078 1.00 86.69 86 GLY A O 1
ATOM 701 N N . GLN A 1 87 ? 19.759 -6.129 -2.309 1.00 88.00 87 GLN A N 1
ATOM 702 C CA . GLN A 1 87 ? 19.074 -5.114 -1.498 1.00 88.00 87 GLN A CA 1
ATOM 703 C C . GLN A 1 87 ? 18.936 -3.768 -2.222 1.00 88.00 87 GLN A C 1
ATOM 705 O O . GLN A 1 87 ? 17.852 -3.196 -2.233 1.00 88.00 87 GLN A O 1
ATOM 710 N N . ASN A 1 88 ? 19.994 -3.302 -2.894 1.00 88.69 88 ASN A N 1
ATOM 711 C CA . ASN A 1 88 ? 19.974 -2.035 -3.635 1.00 88.69 88 ASN A CA 1
ATOM 712 C C . ASN A 1 88 ? 18.960 -2.055 -4.786 1.00 88.69 88 ASN A C 1
ATOM 714 O O . ASN A 1 88 ? 18.238 -1.081 -4.993 1.00 88.69 88 ASN A O 1
ATOM 718 N N . PHE A 1 89 ? 18.866 -3.180 -5.502 1.00 90.00 89 PHE A N 1
ATOM 719 C CA . PHE A 1 89 ? 17.870 -3.361 -6.553 1.00 90.00 89 PHE A CA 1
ATOM 720 C C . PHE A 1 89 ? 16.454 -3.384 -5.969 1.00 90.00 89 PHE A C 1
ATOM 722 O O . PHE A 1 89 ? 15.582 -2.653 -6.431 1.00 90.00 89 PHE A O 1
ATOM 729 N N . ALA A 1 90 ? 16.230 -4.160 -4.906 1.00 89.56 90 ALA A N 1
ATOM 730 C CA . ALA A 1 90 ? 14.932 -4.236 -4.242 1.00 89.56 90 A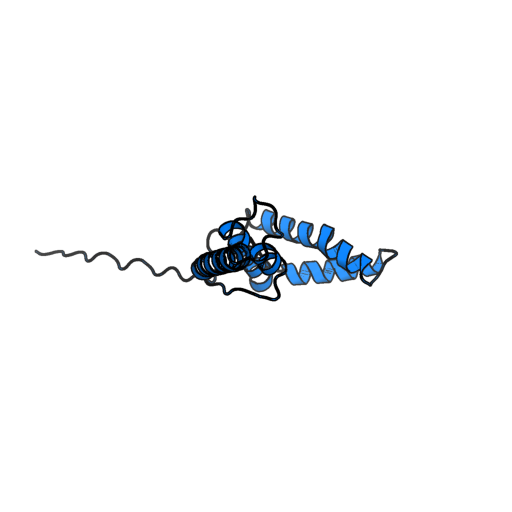LA A CA 1
ATOM 731 C C . ALA A 1 90 ? 14.480 -2.875 -3.681 1.00 89.56 90 ALA A C 1
ATOM 733 O O . ALA A 1 90 ? 13.310 -2.512 -3.819 1.00 89.56 90 ALA A O 1
ATOM 734 N N . ASP A 1 91 ? 15.392 -2.105 -3.086 1.00 91.62 91 ASP A N 1
ATOM 735 C CA . ASP A 1 91 ? 15.107 -0.766 -2.573 1.00 91.62 91 ASP A CA 1
ATOM 736 C C . ASP A 1 91 ? 14.829 0.228 -3.702 1.00 91.62 91 ASP A C 1
ATOM 738 O O . ASP A 1 91 ? 13.897 1.027 -3.589 1.00 91.62 91 ASP A O 1
ATOM 742 N N . TYR A 1 92 ? 15.565 0.154 -4.814 1.00 92.69 92 TYR A N 1
ATOM 743 C CA . TYR A 1 92 ? 15.279 0.952 -6.007 1.00 92.69 92 TYR A CA 1
ATOM 744 C C . TYR A 1 92 ? 13.877 0.657 -6.556 1.00 92.69 92 TYR A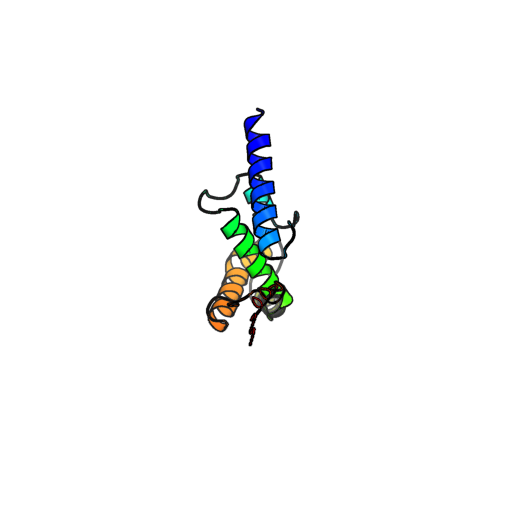 C 1
ATOM 746 O O . TYR A 1 92 ? 13.081 1.582 -6.743 1.00 92.69 92 TYR A O 1
ATOM 754 N N . MET A 1 93 ? 13.536 -0.625 -6.727 1.00 94.50 93 MET A N 1
ATOM 755 C CA . MET A 1 93 ? 12.214 -1.045 -7.195 1.00 94.50 93 MET A CA 1
ATOM 756 C C . MET A 1 93 ? 11.105 -0.516 -6.278 1.00 94.50 93 MET A C 1
ATOM 758 O O . MET A 1 93 ? 10.174 0.132 -6.750 1.00 94.50 93 MET A O 1
ATOM 762 N N . LYS A 1 94 ? 11.239 -0.705 -4.959 1.00 91.88 94 LYS A N 1
ATOM 763 C CA . LYS A 1 94 ? 10.237 -0.275 -3.969 1.00 91.88 94 LYS A CA 1
ATOM 764 C C . LYS A 1 94 ? 10.077 1.241 -3.865 1.00 91.88 94 LYS A C 1
ATOM 766 O O . LYS A 1 94 ? 8.982 1.703 -3.569 1.00 91.88 94 LYS A O 1
ATOM 771 N N . ARG A 1 95 ? 11.150 2.015 -4.051 1.00 92.38 95 ARG A N 1
ATOM 772 C CA . ARG A 1 95 ? 11.134 3.477 -3.848 1.00 92.38 95 ARG A CA 1
ATOM 773 C C . ARG A 1 95 ? 10.851 4.279 -5.111 1.00 92.38 95 ARG A C 1
ATOM 775 O O . ARG A 1 95 ? 10.494 5.446 -4.996 1.00 92.38 95 ARG A O 1
ATOM 782 N N . ARG A 1 96 ? 11.078 3.707 -6.295 1.00 93.94 96 ARG A N 1
ATOM 783 C CA . ARG A 1 96 ? 10.966 4.428 -7.573 1.00 93.94 96 ARG A CA 1
ATOM 784 C C . ARG A 1 96 ? 9.988 3.765 -8.527 1.00 93.94 96 ARG A C 1
ATOM 786 O O . ARG A 1 96 ? 9.083 4.424 -9.014 1.00 93.94 96 ARG A O 1
ATOM 793 N N . VAL A 1 97 ? 10.158 2.469 -8.766 1.00 95.25 97 VAL A N 1
ATOM 794 C CA . VAL A 1 97 ? 9.449 1.775 -9.846 1.00 95.25 97 VAL A CA 1
ATOM 795 C C . VAL A 1 97 ? 8.023 1.412 -9.443 1.00 95.25 97 VAL A C 1
ATOM 797 O O . VAL A 1 97 ? 7.087 1.761 -10.148 1.00 95.25 97 VAL A O 1
ATOM 800 N N . TYR A 1 98 ? 7.836 0.758 -8.296 1.00 95.19 98 TYR A N 1
ATOM 801 C CA . TYR A 1 98 ? 6.503 0.357 -7.834 1.00 95.19 98 TYR A CA 1
ATOM 802 C C . TYR A 1 98 ? 5.567 1.549 -7.577 1.00 95.19 98 TYR A C 1
ATOM 804 O O . TYR A 1 98 ? 4.419 1.477 -8.013 1.00 95.19 98 TYR A O 1
ATOM 812 N N . PRO A 1 99 ? 6.021 2.668 -6.969 1.00 95.94 99 PRO A N 1
ATOM 813 C CA . PRO A 1 99 ? 5.197 3.871 -6.866 1.00 95.94 99 PRO A CA 1
ATOM 814 C C . PRO A 1 99 ? 4.782 4.436 -8.229 1.00 95.94 99 PRO A C 1
ATOM 816 O O . PRO A 1 99 ? 3.619 4.778 -8.393 1.00 95.94 99 PRO A O 1
ATOM 819 N N . ALA A 1 100 ? 5.687 4.466 -9.215 1.00 96.94 100 ALA A N 1
ATOM 820 C CA . ALA A 1 100 ? 5.356 4.940 -10.559 1.00 96.94 100 ALA A CA 1
ATOM 821 C C . ALA A 1 100 ? 4.303 4.046 -11.236 1.00 96.94 100 ALA A C 1
ATOM 823 O O . ALA A 1 100 ? 3.307 4.550 -11.736 1.00 96.94 100 ALA A O 1
ATOM 824 N N . ILE A 1 101 ? 4.455 2.718 -11.158 1.00 97.38 101 ILE A N 1
ATOM 825 C CA . ILE A 1 101 ? 3.461 1.770 -11.694 1.00 97.38 101 ILE A CA 1
ATOM 826 C C . ILE A 1 101 ? 2.101 1.955 -11.008 1.00 97.38 101 ILE A C 1
ATOM 828 O O . ILE A 1 101 ? 1.068 1.932 -11.672 1.00 97.38 101 ILE A O 1
ATOM 832 N N . LYS A 1 102 ? 2.092 2.141 -9.681 1.00 97.00 102 LYS A N 1
ATOM 833 C CA . LYS A 1 102 ? 0.872 2.451 -8.929 1.00 97.00 102 LYS A CA 1
ATOM 834 C C . LYS A 1 102 ? 0.217 3.729 -9.461 1.00 97.00 102 LYS A C 1
ATOM 836 O O . LYS A 1 102 ? -0.982 3.723 -9.710 1.00 97.00 102 LYS A O 1
ATOM 841 N N . GLU A 1 103 ? 0.981 4.806 -9.624 1.00 96.62 103 GLU A N 1
ATOM 842 C CA . GLU A 1 103 ? 0.474 6.080 -10.148 1.00 96.62 103 GLU A CA 1
ATOM 843 C C . GLU A 1 103 ? -0.061 5.961 -11.578 1.00 96.62 103 GLU A C 1
ATOM 845 O O . GLU A 1 103 ? -1.080 6.573 -11.889 1.00 96.62 103 GLU A O 1
ATOM 850 N N . ASP A 1 104 ? 0.583 5.167 -12.432 1.00 97.12 104 ASP A N 1
ATOM 851 C CA . ASP A 1 104 ? 0.134 4.941 -13.807 1.00 97.12 104 ASP A CA 1
ATOM 852 C C . ASP A 1 104 ? -1.220 4.223 -13.836 1.00 97.12 104 ASP A C 1
ATOM 854 O O . ASP A 1 104 ? -2.154 4.701 -14.476 1.00 97.12 104 ASP A O 1
ATOM 858 N N . ILE A 1 105 ? -1.377 3.142 -13.062 1.00 96.94 105 ILE A N 1
ATOM 859 C CA . ILE A 1 105 ? -2.662 2.429 -12.955 1.00 96.94 105 ILE A CA 1
ATOM 860 C C . ILE A 1 105 ? -3.743 3.340 -12.368 1.00 96.94 105 ILE A C 1
ATOM 862 O O . ILE A 1 105 ? -4.877 3.335 -12.838 1.00 96.94 105 ILE A O 1
ATOM 866 N N . LEU A 1 106 ? -3.406 4.150 -11.362 1.00 96.06 106 LEU A N 1
ATOM 867 C CA . LEU A 1 106 ? -4.343 5.121 -10.802 1.00 96.06 106 LEU A CA 1
ATOM 868 C C . LEU A 1 106 ? -4.811 6.132 -11.852 1.00 96.06 106 LEU A C 1
ATOM 870 O O . LEU A 1 106 ? -6.003 6.395 -11.932 1.00 96.06 106 LEU A O 1
ATOM 874 N N . LYS A 1 107 ? -3.909 6.674 -12.677 1.00 96.12 107 LYS A N 1
ATOM 875 C CA . LYS A 1 107 ? -4.271 7.607 -13.758 1.00 96.12 107 LYS A CA 1
ATOM 876 C C . LYS A 1 107 ? -5.162 6.954 -14.812 1.00 96.12 107 LYS A C 1
ATOM 878 O O . LYS A 1 107 ? -6.096 7.592 -15.280 1.00 96.12 107 LYS A O 1
ATOM 883 N N . GLU A 1 108 ? -4.886 5.700 -15.162 1.00 95.44 108 GLU A N 1
ATOM 884 C CA . GLU A 1 108 ? -5.699 4.918 -16.105 1.00 95.44 108 GLU A CA 1
ATOM 885 C C . GLU A 1 108 ? -7.117 4.634 -15.583 1.00 95.44 108 GLU A C 1
ATOM 887 O O . GLU A 1 108 ? -8.017 4.390 -16.380 1.00 95.44 108 GLU A O 1
ATOM 892 N N . ASN A 1 109 ? -7.319 4.674 -14.263 1.00 93.25 109 ASN A N 1
ATOM 893 C CA . ASN A 1 109 ? -8.585 4.362 -13.596 1.00 93.25 109 ASN A CA 1
ATOM 894 C C . ASN A 1 109 ? -9.128 5.566 -12.806 1.00 93.25 109 ASN A C 1
ATOM 896 O O . ASN A 1 109 ? -9.669 5.384 -11.722 1.00 93.25 109 ASN A O 1
ATOM 900 N N . GLU A 1 110 ? -8.913 6.794 -13.289 1.00 92.25 110 GLU A N 1
ATOM 901 C CA . GLU A 1 110 ? -9.486 8.031 -12.716 1.00 92.25 110 GLU A CA 1
ATOM 902 C C . GLU A 1 110 ? -9.223 8.251 -11.207 1.00 92.25 110 GLU A C 1
ATOM 904 O O . GLU A 1 110 ? -9.973 8.919 -10.502 1.00 92.25 110 GLU A O 1
ATOM 909 N N . GLY A 1 111 ? -8.103 7.736 -10.697 1.00 89.38 111 GLY A N 1
ATOM 910 C CA . GLY A 1 111 ? -7.716 7.834 -9.287 1.00 89.38 111 GLY A CA 1
ATOM 911 C C . GLY A 1 111 ? -8.098 6.623 -8.430 1.00 89.38 111 GLY A C 1
ATOM 912 O O . GLY A 1 111 ? -7.807 6.626 -7.232 1.00 89.38 111 GLY A O 1
ATOM 913 N N . GLY A 1 112 ? -8.660 5.573 -9.030 1.00 91.50 112 GLY A N 1
ATOM 914 C CA . GLY A 1 112 ? -9.053 4.331 -8.368 1.00 91.50 112 GLY A CA 1
ATOM 915 C C . GLY A 1 112 ? -10.556 4.066 -8.486 1.00 91.50 112 GLY A C 1
ATOM 916 O O . GLY A 1 112 ? -11.273 4.818 -9.137 1.00 91.50 112 GLY A O 1
ATOM 917 N N . PRO A 1 113 ? -11.056 2.986 -7.870 1.00 91.38 113 PRO A N 1
ATOM 918 C CA . PRO A 1 113 ? -12.466 2.648 -7.971 1.00 91.38 113 PRO A CA 1
ATOM 919 C C . PRO A 1 113 ? -13.324 3.639 -7.166 1.00 91.38 113 PRO A C 1
ATOM 921 O O . PRO A 1 113 ? -12.967 3.989 -6.038 1.00 91.38 113 PRO A O 1
ATOM 924 N N . GLU A 1 114 ? -14.469 4.053 -7.719 1.00 87.62 114 GLU A N 1
ATOM 925 C CA . GLU A 1 114 ? -15.457 4.875 -6.998 1.00 87.62 114 GLU A CA 1
ATOM 926 C C . GLU A 1 114 ? -15.989 4.142 -5.755 1.00 87.62 114 GLU A C 1
ATOM 928 O O . GLU A 1 114 ? -16.109 4.723 -4.676 1.00 87.62 114 GLU A O 1
ATOM 933 N N . GLU A 1 115 ? -16.222 2.834 -5.897 1.00 89.69 115 GLU A N 1
ATOM 934 C CA . GLU A 1 115 ? -16.641 1.926 -4.832 1.00 89.69 115 GLU A CA 1
ATOM 935 C C . GLU A 1 115 ? -15.729 0.698 -4.778 1.00 89.69 115 GLU A C 1
ATOM 937 O O . GLU A 1 115 ? -15.332 0.136 -5.800 1.00 89.69 115 GLU A O 1
ATOM 942 N N . TRP A 1 116 ? -15.396 0.240 -3.571 1.00 92.38 116 TRP A N 1
ATOM 943 C CA . TRP A 1 116 ? -14.518 -0.915 -3.396 1.00 92.38 116 TRP A CA 1
ATOM 944 C C . TRP A 1 116 ? -15.246 -2.216 -3.775 1.00 92.38 116 TRP A C 1
ATOM 946 O O . TRP A 1 116 ? -16.208 -2.572 -3.094 1.00 92.38 116 TRP A O 1
ATOM 956 N N . PRO A 1 117 ? -14.765 -2.999 -4.764 1.00 91.56 117 PRO A N 1
ATOM 957 C CA . PRO A 1 117 ? -15.504 -4.149 -5.306 1.00 91.56 117 PRO A CA 1
ATOM 958 C C . PRO A 1 117 ? -15.882 -5.251 -4.301 1.00 91.56 117 PRO A C 1
ATOM 960 O O . PRO A 1 117 ? -16.757 -6.070 -4.568 1.00 91.56 117 PRO A O 1
ATOM 963 N N . TRP A 1 118 ? -15.197 -5.320 -3.158 1.00 92.56 118 TRP A N 1
ATOM 964 C CA . TRP A 1 118 ? -15.439 -6.312 -2.105 1.00 92.56 118 TRP A CA 1
ATOM 965 C C . TRP A 1 118 ? -16.322 -5.793 -0.964 1.00 92.56 118 TRP A C 1
ATOM 967 O O . TRP A 1 118 ? -16.747 -6.578 -0.113 1.00 92.56 118 TRP A O 1
ATOM 977 N N . VAL A 1 119 ? -16.593 -4.487 -0.914 1.00 89.44 119 VAL A N 1
ATOM 978 C CA . VAL A 1 119 ? -17.458 -3.898 0.106 1.00 89.44 119 VAL A CA 1
ATOM 979 C C . VAL A 1 119 ? -18.898 -4.099 -0.342 1.00 89.44 119 VAL A C 1
ATOM 981 O O . VAL A 1 119 ? -19.388 -3.453 -1.261 1.00 89.44 119 VAL A O 1
ATOM 984 N N . LYS A 1 120 ? -19.592 -5.041 0.299 1.00 78.69 120 LYS A N 1
ATOM 985 C CA . LYS A 1 120 ? -21.023 -5.237 0.062 1.00 78.69 120 LYS A CA 1
ATOM 986 C C . LYS A 1 120 ? -21.778 -4.063 0.673 1.00 78.69 120 LYS A C 1
ATOM 988 O O . LYS A 1 120 ? -21.842 -3.948 1.896 1.00 78.69 120 LYS A O 1
ATOM 993 N N . HIS A 1 121 ? -22.383 -3.230 -0.163 1.00 67.50 121 HIS A N 1
ATOM 994 C CA . HIS A 1 121 ? -23.373 -2.276 0.307 1.00 67.50 121 HIS A CA 1
ATOM 995 C C . HIS A 1 121 ? -24.636 -3.047 0.679 1.00 67.50 121 HIS A C 1
ATOM 997 O O . HIS A 1 121 ? -25.298 -3.645 -0.170 1.00 67.50 121 HIS A O 1
ATOM 1003 N N . THR A 1 122 ? -24.958 -3.075 1.971 1.00 55.66 122 THR A N 1
ATOM 1004 C CA . THR A 1 122 ? -26.299 -3.446 2.411 1.00 55.66 122 THR A CA 1
ATOM 1005 C C . THR A 1 122 ? -27.225 -2.394 1.818 1.00 55.66 122 THR A C 1
ATOM 1007 O O . THR A 1 122 ? -27.233 -1.257 2.289 1.00 55.66 122 THR A O 1
ATOM 1010 N N . ALA A 1 123 ? -27.934 -2.733 0.739 1.00 52.31 123 ALA A N 1
ATOM 1011 C CA . ALA A 1 123 ? -28.999 -1.884 0.228 1.00 52.31 123 ALA A CA 1
ATOM 1012 C C . ALA A 1 123 ? -29.901 -1.526 1.416 1.00 52.31 123 ALA A C 1
ATOM 1014 O O . ALA A 1 123 ? -30.280 -2.411 2.193 1.00 52.31 123 ALA A O 1
ATOM 1015 N N . ALA A 1 124 ? -30.146 -0.230 1.619 1.00 54.62 124 ALA A N 1
ATOM 1016 C CA . ALA A 1 124 ? -31.061 0.221 2.655 1.00 54.62 124 ALA A CA 1
ATOM 1017 C C . ALA A 1 124 ? -32.385 -0.541 2.477 1.00 54.62 124 ALA A C 1
ATOM 1019 O O . ALA A 1 124 ? -32.824 -0.692 1.336 1.00 54.62 124 ALA A O 1
ATOM 1020 N N . PRO A 1 125 ? -33.003 -1.072 3.548 1.00 56.69 125 PRO A N 1
ATOM 1021 C CA . PRO A 1 125 ? -34.315 -1.678 3.412 1.00 56.69 125 PRO A CA 1
ATOM 1022 C C . PRO A 1 125 ? -35.253 -0.589 2.902 1.00 56.69 125 PRO A C 1
ATOM 1024 O O . PRO A 1 125 ? -35.473 0.400 3.605 1.00 56.69 125 PRO A O 1
ATOM 1027 N N . ASP A 1 126 ? -35.736 -0.757 1.670 1.00 52.94 126 ASP A N 1
ATOM 1028 C CA . ASP A 1 126 ? -36.738 0.108 1.066 1.00 52.94 126 ASP A CA 1
ATOM 1029 C C . ASP A 1 126 ? -37.837 0.340 2.098 1.00 52.94 126 ASP A C 1
ATOM 1031 O O . ASP A 1 126 ? -38.516 -0.582 2.561 1.00 52.94 126 ASP A O 1
ATOM 1035 N N . SER A 1 127 ? -37.942 1.591 2.533 1.00 52.41 127 SER A N 1
ATOM 1036 C CA . SER A 1 127 ? -38.970 2.053 3.442 1.00 52.41 127 SER A CA 1
ATOM 1037 C C . SER A 1 127 ? -40.334 1.664 2.880 1.00 52.41 127 SER A C 1
ATOM 1039 O O . SER A 1 127 ? -40.768 2.205 1.864 1.00 52.41 127 SER A O 1
ATOM 1041 N N . LEU A 1 128 ? -40.965 0.707 3.567 1.00 54.75 128 LEU A N 1
ATOM 1042 C CA . LEU A 1 128 ? -42.381 0.351 3.546 1.00 54.75 128 LEU A CA 1
ATOM 1043 C C . LEU A 1 128 ? -43.252 1.464 2.956 1.00 54.75 128 LEU A C 1
ATOM 1045 O O . LEU A 1 128 ? -43.597 2.434 3.631 1.00 54.75 128 LEU A O 1
ATOM 1049 N N . THR A 1 129 ? -43.655 1.293 1.701 1.00 49.28 129 THR A N 1
ATOM 1050 C CA . THR A 1 129 ? -44.772 2.037 1.126 1.00 49.28 129 THR A CA 1
ATOM 1051 C C . THR A 1 129 ? -46.047 1.422 1.697 1.00 49.28 129 THR A C 1
ATOM 1053 O O . THR A 1 129 ? -46.622 0.485 1.151 1.00 49.28 129 THR A O 1
ATOM 1056 N N . THR A 1 130 ? -46.472 1.907 2.864 1.00 54.97 130 THR A N 1
ATOM 1057 C CA . THR A 1 130 ? -47.843 1.716 3.341 1.00 54.97 130 THR A CA 1
ATOM 1058 C C . THR A 1 130 ? -48.772 2.507 2.429 1.00 54.97 130 THR A C 1
ATOM 1060 O O . THR A 1 130 ? -49.027 3.688 2.660 1.00 54.97 130 THR A O 1
ATOM 1063 N N . SER A 1 131 ? -49.267 1.864 1.378 1.00 49.03 131 SER A N 1
ATOM 1064 C CA . SER A 1 131 ? -50.429 2.337 0.633 1.00 49.03 131 SER A CA 1
ATOM 1065 C C . SER A 1 131 ? -51.661 1.649 1.206 1.00 49.03 131 SER A C 1
ATOM 1067 O O . SER A 1 131 ? -52.055 0.575 0.765 1.00 49.03 131 SER A O 1
ATOM 1069 N N . SER A 1 132 ? -52.234 2.267 2.238 1.00 47.31 132 SER A N 1
ATOM 1070 C CA . SER A 1 132 ? -53.621 2.031 2.629 1.00 47.31 132 SER A CA 1
ATOM 1071 C C . SER A 1 132 ? -54.521 2.782 1.654 1.00 47.31 132 SER A C 1
ATOM 1073 O O . SER A 1 132 ? -54.474 4.013 1.620 1.00 47.31 132 SER A O 1
ATOM 1075 N N . THR A 1 133 ? -55.347 2.076 0.886 1.00 50.47 133 THR A N 1
ATOM 1076 C CA . THR A 1 133 ? -56.706 2.525 0.532 1.00 50.47 133 THR A CA 1
ATOM 1077 C C . THR A 1 133 ? -57.556 1.339 0.110 1.00 50.47 133 THR A C 1
ATOM 1079 O O . THR A 1 133 ? -57.044 0.498 -0.659 1.00 50.47 133 THR A O 1
#

Foldseek 3Di:
DVVQVVQLVVQLVLLQVLLVQQVHGDDPPDPLSVCRSNVNDDPVDHSNNSSVVVLLVVCCVPPHCLVVQLVVVLVVCLVPDPCNDDDVSVCCSVPPVSVVSSVVVCVVVVNDDPHRPPDDDPDDPPPDPPDDD

Organism: Ectocarpus siliculosus (NCBI:txid2880)